Protein AF-A0A3M1RYX1-F1 (afdb_monomer_lite)

Foldseek 3Di:
DDPDDDDPVNVVVCPVVVVVVVVVVVVPPPCPDDPDDDDDDDDDDDPPDDPVVQVDDPDDDDRDDHHPVCVVCPVVD

Secondary structure (DSSP, 8-state):
----PPPHHHHHHHHHHHHHHHHHHTTS-TT----PPP--------TT---HHHHS-SSSSS--S--GGGGGGGGG-

pLDDT: mean 80.67, std 10.32, range [51.34, 93.25]

Radius of gyration: 31.61 Å; chains: 1; bounding box: 72×39×66 Å

Sequence (77 aa):
MKRKHLSRRTVLRGLGTALFLPWLDAMRPAFGAEAKPPLRLVFFYVPNGIHMPAWRPKEDGPLGTLPSSLAPLAEFK

Structure (mmCIF, N/CA/C/O backbone):
data_AF-A0A3M1RYX1-F1
#
_entry.id   AF-A0A3M1RYX1-F1
#
loop_
_atom_site.group_PDB
_atom_site.id
_atom_site.type_symbol
_atom_site.label_atom_id
_atom_site.label_alt_id
_atom_site.label_comp_id
_atom_site.label_asym_id
_atom_site.label_entity_id
_atom_site.label_seq_id
_atom_site.pdbx_PDB_ins_code
_atom_site.Cartn_x
_atom_site.Cartn_y
_atom_site.Cartn_z
_atom_site.occupancy
_atom_site.B_iso_or_equiv
_atom_site.auth_seq_id
_atom_site.auth_comp_id
_atom_site.auth_asym_id
_atom_site.auth_atom_id
_atom_site.pdbx_PDB_model_num
ATOM 1 N N . MET A 1 1 ? -52.758 -24.651 32.642 1.00 51.34 1 MET A N 1
ATOM 2 C CA . MET A 1 1 ? -51.469 -23.922 32.546 1.00 51.34 1 MET A CA 1
ATOM 3 C C . MET A 1 1 ? -50.637 -24.220 33.796 1.00 51.34 1 MET A C 1
ATOM 5 O O . MET A 1 1 ? -51.047 -23.822 34.879 1.00 51.34 1 MET A O 1
ATOM 9 N N . LYS A 1 2 ? -49.529 -24.974 33.709 1.00 52.56 2 LYS A N 1
ATOM 10 C CA . LYS A 1 2 ? -48.677 -25.240 34.888 1.00 52.56 2 LYS A CA 1
ATOM 11 C C . LYS A 1 2 ? -47.853 -23.988 35.210 1.00 52.56 2 LYS A C 1
ATOM 13 O O . LYS A 1 2 ? -47.046 -23.568 34.384 1.00 52.56 2 LYS A O 1
ATOM 18 N N . ARG A 1 3 ? -48.042 -23.403 36.399 1.00 59.75 3 ARG A N 1
ATOM 19 C CA . ARG A 1 3 ? -47.187 -22.319 36.912 1.00 59.75 3 ARG A CA 1
ATOM 20 C C . ARG A 1 3 ? -45.795 -22.887 37.190 1.00 59.75 3 ARG A C 1
ATOM 22 O O . ARG A 1 3 ? -45.596 -23.591 38.175 1.00 59.75 3 ARG A O 1
ATOM 29 N N . LYS A 1 4 ? -44.837 -22.614 36.302 1.00 70.50 4 LYS A N 1
ATOM 30 C CA . LYS A 1 4 ? -43.423 -22.916 36.547 1.00 70.50 4 LYS A CA 1
ATOM 31 C C . LYS A 1 4 ? -42.881 -21.867 37.520 1.00 70.50 4 LYS A C 1
ATOM 33 O O . LYS A 1 4 ? -42.637 -20.733 37.124 1.00 70.50 4 LYS A O 1
ATOM 38 N N . HIS A 1 5 ? -42.728 -22.231 38.791 1.00 78.56 5 HIS A N 1
ATOM 39 C CA . HIS A 1 5 ? -42.026 -21.399 39.766 1.00 78.56 5 HIS A CA 1
ATOM 40 C C . HIS A 1 5 ? -40.521 -21.648 39.654 1.00 78.56 5 HIS A C 1
ATOM 42 O O . HIS A 1 5 ? -40.046 -22.754 39.902 1.00 78.56 5 HIS A O 1
ATOM 48 N N . LEU A 1 6 ? -39.768 -20.615 39.276 1.00 79.88 6 LEU A N 1
ATOM 49 C CA . LEU A 1 6 ? -38.312 -20.627 39.377 1.00 79.88 6 LEU A CA 1
ATOM 50 C C . LEU A 1 6 ? -37.910 -20.367 40.831 1.00 79.88 6 LEU A C 1
ATOM 52 O O . LEU A 1 6 ? -38.449 -19.473 41.486 1.00 79.88 6 LEU A O 1
ATOM 56 N N . SER A 1 7 ? -36.959 -21.147 41.346 1.00 86.06 7 SER A N 1
ATOM 57 C CA . SER A 1 7 ? -36.424 -20.911 42.687 1.00 86.06 7 SER A CA 1
ATOM 58 C C . SER A 1 7 ? -35.643 -19.591 42.716 1.00 86.06 7 SER A C 1
ATOM 60 O O . SER A 1 7 ? -34.929 -19.266 41.764 1.00 86.06 7 SER A O 1
ATOM 62 N N . ARG A 1 8 ? -35.714 -18.845 43.830 1.00 85.50 8 ARG A N 1
ATOM 63 C CA . ARG A 1 8 ? -34.929 -17.605 44.024 1.00 85.50 8 ARG A CA 1
ATOM 64 C C . ARG A 1 8 ? -33.432 -17.834 43.788 1.00 85.50 8 ARG A C 1
ATOM 66 O O . ARG A 1 8 ? -32.755 -16.991 43.214 1.00 85.50 8 ARG A O 1
ATOM 73 N N . ARG A 1 9 ? -32.930 -19.014 44.164 1.00 86.12 9 ARG A N 1
ATOM 74 C CA . ARG A 1 9 ? -31.537 -19.425 43.955 1.00 86.12 9 ARG A CA 1
ATOM 75 C C . ARG A 1 9 ? -31.173 -19.521 42.472 1.00 86.12 9 ARG A C 1
ATOM 77 O O . ARG A 1 9 ? -30.083 -19.108 42.098 1.00 86.12 9 ARG A O 1
ATOM 84 N N . THR A 1 10 ? -32.080 -20.028 41.638 1.00 85.19 10 THR A N 1
ATOM 85 C CA . THR A 1 10 ? -31.899 -20.105 40.179 1.00 85.19 10 THR A CA 1
ATOM 86 C C . THR A 1 10 ? -31.823 -18.710 39.561 1.00 85.19 10 THR A C 1
ATOM 88 O O . THR A 1 10 ? -30.948 -18.459 38.740 1.00 85.19 10 THR A O 1
ATOM 91 N N . VAL A 1 11 ? -32.684 -17.789 40.006 1.00 85.25 11 VAL A N 1
ATOM 92 C CA . VAL A 1 11 ? -32.676 -16.390 39.547 1.00 85.25 11 VAL A CA 1
ATOM 93 C C . VAL A 1 11 ? -31.365 -15.697 39.926 1.00 85.25 11 VAL A C 1
ATOM 95 O O . VAL A 1 11 ? -30.711 -15.111 39.070 1.00 85.25 11 VAL A O 1
ATOM 98 N N . LEU A 1 12 ? -30.923 -15.834 41.179 1.00 87.31 12 LEU A N 1
ATOM 99 C CA . LEU A 1 12 ? -29.675 -15.221 41.647 1.00 87.31 12 LEU A CA 1
ATOM 100 C C . LEU A 1 12 ? -28.428 -15.799 40.958 1.00 87.31 12 LEU A C 1
ATOM 102 O O . LEU A 1 12 ? -27.484 -15.059 40.703 1.00 87.31 12 LEU A O 1
ATOM 106 N N . ARG A 1 13 ? -28.426 -17.093 40.602 1.00 81.75 13 ARG A N 1
ATOM 107 C CA . ARG A 1 13 ? -27.328 -17.715 39.836 1.00 81.75 13 ARG A CA 1
ATOM 108 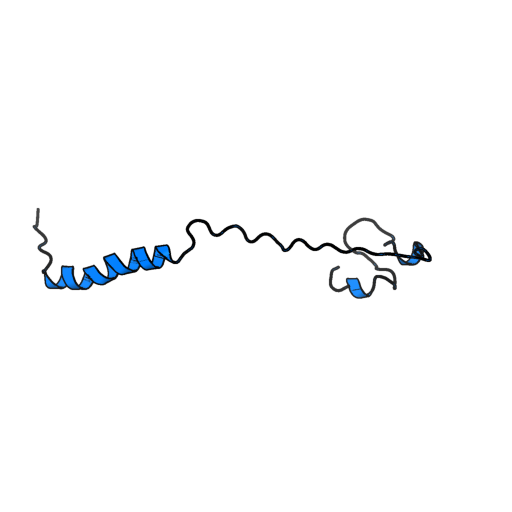C C . ARG A 1 13 ? -27.216 -17.183 38.402 1.00 81.75 13 ARG A C 1
ATOM 110 O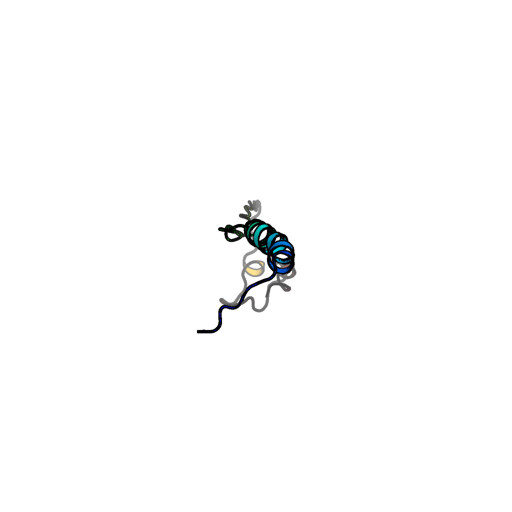 O . ARG A 1 13 ? -26.108 -17.126 37.887 1.00 81.75 13 ARG A O 1
ATOM 117 N N . GLY A 1 14 ? -28.332 -16.814 37.770 1.00 82.44 14 GLY A N 1
ATOM 118 C CA . GLY A 1 14 ? -28.357 -16.276 36.402 1.00 82.44 14 GLY A CA 1
ATOM 119 C C . GLY A 1 14 ? -28.207 -14.754 36.308 1.00 82.44 14 GLY A C 1
ATOM 120 O O . GLY A 1 14 ? -27.955 -14.231 35.228 1.00 82.44 14 GLY A O 1
ATOM 121 N N . LEU A 1 15 ? -28.347 -14.029 37.424 1.00 84.44 15 LEU A N 1
ATOM 122 C CA . LEU A 1 15 ? -28.281 -12.564 37.425 1.00 84.44 15 LEU A CA 1
ATOM 123 C C . LEU A 1 15 ? -26.891 -12.052 37.016 1.00 84.44 15 LEU A C 1
ATOM 125 O O . LEU A 1 15 ? -26.789 -11.090 36.264 1.00 84.44 15 LEU A O 1
ATOM 129 N N . GLY A 1 16 ? -25.826 -12.727 37.459 1.00 78.50 16 GLY A N 1
ATOM 130 C CA . GLY A 1 16 ? -24.457 -12.372 37.082 1.00 78.50 16 GLY A CA 1
ATOM 131 C C . GLY A 1 16 ? -24.238 -12.462 35.571 1.00 78.50 16 GLY A C 1
ATOM 132 O O . GLY A 1 16 ? -23.805 -11.499 34.951 1.00 78.50 16 GLY A O 1
ATOM 133 N N . THR A 1 17 ? -24.609 -13.580 34.947 1.00 79.69 17 THR A N 1
ATOM 134 C CA . THR A 1 17 ? -24.458 -13.752 33.495 1.00 79.69 17 THR A CA 1
ATOM 135 C C . THR A 1 17 ? -25.320 -12.777 32.694 1.00 79.69 17 THR A C 1
ATOM 137 O O . THR A 1 17 ? -24.856 -12.276 31.677 1.00 79.69 17 THR A O 1
ATOM 140 N N . ALA A 1 18 ? -26.525 -12.439 33.163 1.00 80.38 18 ALA A N 1
ATOM 141 C CA . ALA A 1 18 ? -27.388 -11.459 32.500 1.00 80.38 18 ALA A CA 1
ATOM 142 C C . ALA A 1 18 ? -26.836 -10.021 32.535 1.00 80.38 18 ALA A C 1
ATOM 144 O O . ALA A 1 18 ? -27.129 -9.245 31.631 1.00 80.38 18 ALA A O 1
ATOM 145 N N . LEU A 1 19 ? -26.044 -9.667 33.553 1.00 78.62 19 LEU A N 1
ATOM 146 C CA . LEU A 1 19 ? -25.426 -8.342 33.680 1.00 78.62 19 LEU A CA 1
ATOM 147 C C . LEU A 1 19 ? -24.048 -8.268 33.006 1.00 78.62 19 LEU A C 1
ATOM 149 O O . LEU A 1 19 ? -23.725 -7.263 32.378 1.00 78.62 19 LEU A O 1
ATOM 153 N N . PHE A 1 20 ? -23.243 -9.331 33.102 1.00 77.81 20 PHE A N 1
ATOM 154 C CA . PHE A 1 20 ? -21.898 -9.362 32.521 1.00 77.81 20 PHE A CA 1
ATOM 155 C C . PHE A 1 20 ? -21.895 -9.606 31.007 1.00 77.81 20 PHE A C 1
ATOM 157 O O . PHE A 1 20 ? -21.018 -9.087 30.324 1.00 77.81 20 PHE A O 1
ATOM 164 N N . LEU A 1 21 ? -22.856 -10.361 30.459 1.00 72.12 21 LEU A N 1
ATOM 165 C CA . LEU A 1 21 ? -22.887 -10.675 29.025 1.00 72.12 21 LEU A CA 1
ATOM 166 C C . LEU A 1 21 ? -23.105 -9.432 28.130 1.00 72.12 21 LEU A C 1
ATOM 168 O O . LEU A 1 21 ? -22.349 -9.280 27.174 1.00 72.12 21 LEU A O 1
ATOM 172 N N . PRO A 1 22 ? -24.027 -8.496 28.441 1.00 67.81 22 PRO A N 1
ATOM 173 C CA . PRO A 1 22 ? -24.145 -7.231 27.707 1.00 67.81 22 PRO A CA 1
ATOM 174 C C . PRO A 1 22 ? -22.906 -6.341 27.844 1.00 67.81 22 PRO A C 1
ATOM 176 O O . PRO A 1 22 ? -22.524 -5.664 26.895 1.00 67.81 22 PRO A O 1
ATOM 179 N N . TRP A 1 23 ? -22.256 -6.351 29.015 1.00 70.38 23 TRP A N 1
ATOM 180 C CA . TRP A 1 23 ? -21.019 -5.598 29.236 1.00 70.38 23 TRP A CA 1
ATOM 181 C C . TRP A 1 23 ? -19.860 -6.152 28.401 1.00 70.38 23 TRP A C 1
ATOM 183 O O . TRP A 1 23 ? -19.057 -5.388 27.876 1.00 70.38 23 TRP A O 1
ATOM 193 N N . LEU A 1 24 ? -19.798 -7.476 28.226 1.00 66.88 24 LEU A N 1
ATOM 194 C CA . LEU A 1 24 ? -18.829 -8.130 27.348 1.00 66.88 24 LEU A CA 1
ATOM 195 C C . LEU A 1 24 ? -19.090 -7.800 25.870 1.00 66.88 24 LEU A C 1
ATOM 197 O O . LEU A 1 24 ? -18.147 -7.564 25.120 1.00 66.88 24 LEU A O 1
ATOM 201 N N . ASP A 1 25 ? -20.357 -7.737 25.456 1.00 63.59 25 ASP A N 1
ATOM 202 C CA . ASP A 1 25 ? -20.721 -7.344 24.089 1.00 63.59 25 ASP A CA 1
ATOM 203 C C . ASP A 1 25 ? -20.393 -5.861 23.825 1.00 63.59 25 ASP A C 1
ATOM 205 O O . ASP A 1 25 ? -19.948 -5.503 22.738 1.00 63.59 25 ASP A O 1
ATOM 209 N N . ALA A 1 26 ? -20.477 -5.007 24.853 1.00 66.88 26 ALA A N 1
ATOM 210 C CA . ALA A 1 26 ? -20.053 -3.607 24.790 1.00 66.88 26 ALA A CA 1
ATOM 211 C C . ALA A 1 26 ? -18.526 -3.416 24.654 1.00 66.88 26 ALA A C 1
ATOM 213 O O . ALA A 1 26 ? -18.079 -2.330 24.283 1.00 66.88 26 ALA A O 1
ATOM 214 N N . MET A 1 27 ? -17.715 -4.451 24.918 1.00 67.25 27 MET A N 1
ATOM 215 C CA . MET A 1 27 ? -16.267 -4.428 24.655 1.00 67.25 27 MET A CA 1
ATOM 216 C C . MET A 1 27 ? -15.931 -4.701 23.184 1.00 67.25 27 MET A C 1
ATOM 218 O O . MET A 1 27 ? -14.775 -4.558 22.781 1.00 67.25 27 MET A O 1
ATOM 222 N N . ARG A 1 28 ? -16.919 -5.069 22.359 1.00 61.78 28 ARG A N 1
ATOM 223 C CA . ARG A 1 28 ? -16.770 -5.063 20.905 1.00 61.78 28 ARG A CA 1
ATOM 224 C C . ARG A 1 28 ? -17.100 -3.653 20.417 1.00 61.78 28 ARG A C 1
ATOM 226 O O . ARG A 1 28 ? -18.178 -3.148 20.725 1.00 61.78 28 ARG A O 1
ATOM 233 N N . PRO A 1 29 ? -16.214 -2.989 19.659 1.00 64.12 29 PRO A N 1
ATOM 234 C CA . PRO A 1 29 ? -16.541 -1.691 19.091 1.00 64.12 29 PRO A CA 1
ATOM 235 C C . PRO A 1 29 ? -17.778 -1.839 18.193 1.00 64.12 29 PRO A C 1
ATOM 237 O O . PRO A 1 29 ? -17.719 -2.506 17.162 1.00 64.12 29 PRO A O 1
ATOM 240 N N . ALA A 1 30 ? -18.897 -1.223 18.596 1.00 64.75 30 ALA A N 1
ATOM 241 C CA . ALA A 1 30 ? -20.181 -1.267 17.882 1.00 64.75 30 ALA A CA 1
ATOM 242 C C . ALA A 1 30 ? -20.069 -0.764 16.429 1.00 64.75 30 ALA A C 1
ATOM 244 O O . ALA A 1 30 ? -20.837 -1.161 15.559 1.00 64.75 30 ALA A O 1
ATOM 245 N N . PHE A 1 31 ? -19.057 0.069 16.182 1.00 60.88 31 PHE A N 1
ATOM 246 C CA . PHE A 1 31 ? -18.608 0.528 14.878 1.00 60.88 31 PHE A CA 1
ATOM 247 C C . PHE A 1 31 ? -17.084 0.430 14.858 1.00 60.88 31 PHE A C 1
ATOM 249 O O . PHE A 1 31 ? -16.379 1.418 15.057 1.00 60.88 31 PHE A O 1
ATOM 256 N N . GLY A 1 32 ? -16.545 -0.779 14.705 1.00 60.62 32 GLY A N 1
ATOM 257 C CA . GLY A 1 32 ? -15.144 -0.915 14.325 1.00 60.62 32 GLY A CA 1
ATOM 258 C C . GLY A 1 32 ? -14.960 -0.182 13.001 1.00 60.62 32 GLY A C 1
ATOM 259 O O . GLY A 1 32 ? -15.488 -0.628 11.986 1.00 60.62 32 GLY A O 1
ATOM 260 N N . ALA A 1 33 ? -14.293 0.973 13.020 1.00 65.06 33 ALA A N 1
ATOM 261 C CA . ALA A 1 33 ? -13.949 1.667 11.791 1.00 65.06 33 ALA A CA 1
ATOM 262 C C . ALA A 1 33 ? -13.176 0.685 10.910 1.00 65.06 33 ALA A C 1
ATOM 264 O O . ALA A 1 33 ? -12.216 0.064 11.374 1.00 65.06 33 ALA A O 1
ATOM 265 N N . GLU A 1 34 ? -13.620 0.521 9.666 1.00 70.69 34 GLU A N 1
ATOM 266 C CA . GLU A 1 34 ? -12.916 -0.301 8.694 1.00 70.69 34 GLU A CA 1
ATOM 267 C C . GLU A 1 34 ? -11.458 0.167 8.658 1.00 70.69 34 GLU A C 1
ATOM 269 O O . GLU A 1 34 ? -11.186 1.366 8.516 1.00 70.69 34 GLU A O 1
ATOM 274 N N . ALA A 1 35 ? -10.523 -0.752 8.907 1.00 73.19 35 ALA A N 1
ATOM 275 C CA . ALA A 1 35 ? -9.117 -0.407 9.019 1.00 73.19 35 ALA A CA 1
ATOM 276 C C . ALA A 1 35 ? -8.643 0.126 7.664 1.00 73.19 35 ALA A C 1
ATOM 278 O O . ALA A 1 35 ? -8.406 -0.638 6.729 1.00 73.19 35 ALA A O 1
ATOM 279 N N . LYS A 1 36 ? -8.537 1.452 7.539 1.00 80.50 36 LYS A N 1
ATOM 280 C CA . LYS A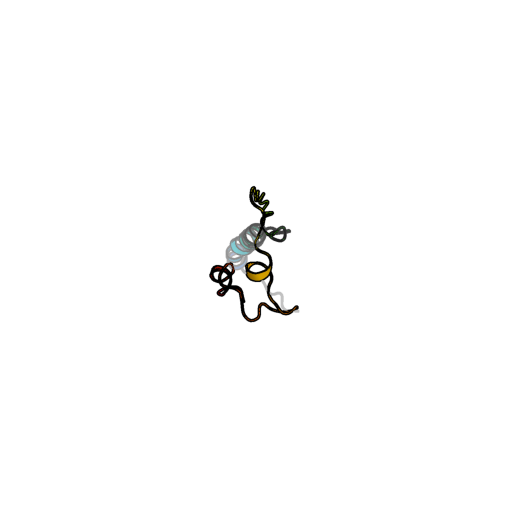 1 36 ? -8.035 2.066 6.312 1.00 80.50 36 LYS A CA 1
ATOM 281 C C . LYS A 1 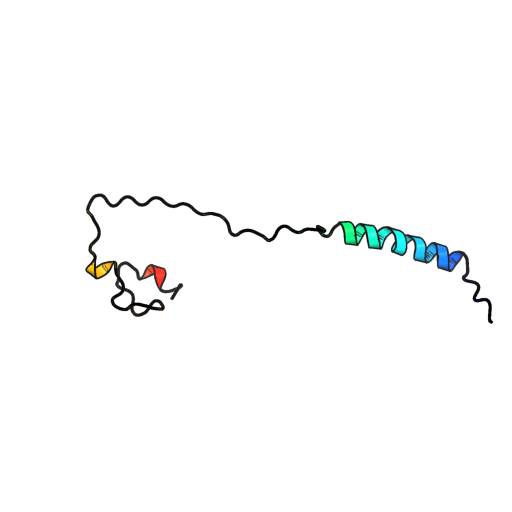36 ? -6.572 1.657 6.139 1.00 80.50 36 LYS A C 1
ATOM 283 O O . LYS A 1 36 ? -5.800 1.794 7.094 1.00 80.50 36 LYS A O 1
ATOM 288 N N . PRO A 1 37 ? -6.168 1.180 4.949 1.00 84.19 37 PRO A N 1
ATOM 289 C CA . PRO A 1 37 ? -4.766 0.913 4.687 1.00 84.19 37 PRO A CA 1
ATOM 290 C C . PRO A 1 37 ? -3.950 2.197 4.914 1.00 84.19 37 PRO A C 1
ATOM 292 O O . PRO A 1 37 ? -4.442 3.298 4.641 1.00 84.19 37 PRO A O 1
ATOM 295 N N . PRO A 1 38 ? -2.716 2.090 5.433 1.00 87.69 38 PRO A N 1
ATOM 296 C CA . PRO A 1 38 ? -1.897 3.257 5.722 1.00 87.69 38 PRO A CA 1
ATOM 297 C C . PRO A 1 38 ? -1.599 4.026 4.432 1.00 87.69 38 PRO A C 1
ATOM 299 O O . PRO A 1 38 ? -1.103 3.454 3.460 1.00 87.69 38 PRO A O 1
ATOM 302 N N . LEU A 1 39 ? -1.864 5.333 4.435 1.00 90.62 39 LEU A N 1
ATOM 303 C CA . LEU A 1 39 ? -1.506 6.210 3.324 1.00 90.62 39 LEU A CA 1
ATOM 304 C C . LEU A 1 39 ? 0.021 6.392 3.314 1.00 90.62 39 LEU A C 1
ATOM 306 O O . LEU A 1 39 ? 0.585 6.930 4.266 1.00 90.62 39 LEU A O 1
ATOM 310 N N . ARG A 1 40 ? 0.699 5.927 2.259 1.00 92.06 40 ARG A N 1
ATOM 311 C CA . ARG A 1 40 ? 2.159 6.040 2.105 1.00 92.06 40 ARG A CA 1
ATOM 312 C C . ARG A 1 40 ? 2.483 7.025 0.987 1.00 92.06 40 ARG A C 1
ATOM 314 O O . ARG A 1 40 ? 1.983 6.876 -0.122 1.00 92.06 40 ARG A O 1
ATOM 321 N N . LEU A 1 41 ? 3.330 8.008 1.282 1.00 93.25 41 LEU A N 1
ATOM 322 C CA . LEU A 1 41 ? 3.817 9.001 0.325 1.00 93.25 41 LEU A CA 1
ATOM 323 C C . LEU A 1 41 ? 5.314 8.791 0.103 1.00 93.25 41 LEU A C 1
ATOM 325 O O . LEU A 1 41 ? 6.063 8.660 1.070 1.00 93.25 41 LEU A O 1
ATOM 329 N N . VAL A 1 42 ? 5.748 8.778 -1.158 1.00 91.50 42 VAL A N 1
ATOM 330 C CA . VAL A 1 42 ? 7.166 8.678 -1.518 1.00 91.50 42 VAL A CA 1
ATOM 331 C C . VAL A 1 42 ? 7.494 9.705 -2.595 1.00 91.50 42 VAL A C 1
ATOM 333 O O . VAL A 1 42 ? 6.771 9.824 -3.582 1.00 91.50 42 VAL A O 1
ATOM 336 N N . PHE A 1 43 ? 8.599 10.423 -2.406 1.00 91.62 43 PHE A N 1
ATOM 337 C CA . PHE A 1 43 ? 9.172 11.320 -3.403 1.00 91.62 43 PHE A CA 1
ATOM 338 C C . PHE A 1 43 ? 10.452 10.699 -3.951 1.00 91.62 43 PHE A C 1
ATOM 340 O O . PHE A 1 43 ? 11.351 10.351 -3.188 1.00 91.62 43 PHE A O 1
ATOM 347 N N . PHE A 1 44 ? 10.541 10.588 -5.274 1.00 87.19 44 PHE A N 1
ATOM 348 C CA . PHE A 1 44 ? 11.743 10.133 -5.960 1.00 87.19 44 PHE A CA 1
ATOM 349 C C . PHE A 1 44 ? 12.299 11.268 -6.807 1.00 87.19 44 PHE A C 1
ATOM 351 O O . PHE A 1 44 ? 11.573 11.894 -7.578 1.00 87.19 44 PHE A O 1
ATOM 358 N N . TYR A 1 45 ? 13.597 11.512 -6.671 1.00 90.94 45 TYR A N 1
ATOM 359 C CA . TYR A 1 45 ? 14.334 12.448 -7.505 1.00 90.94 45 TYR A CA 1
ATOM 360 C C . TYR A 1 45 ? 15.358 11.678 -8.331 1.00 90.94 45 TYR A C 1
ATOM 362 O O . TYR A 1 45 ? 16.127 10.886 -7.786 1.00 90.94 45 TYR A O 1
ATOM 370 N N . VAL A 1 46 ? 15.358 11.902 -9.645 1.00 89.62 46 VAL A N 1
ATOM 371 C CA . VAL A 1 46 ? 16.244 11.203 -10.581 1.00 89.62 46 VAL A CA 1
ATOM 372 C C . VAL A 1 46 ? 17.073 12.235 -11.353 1.00 89.62 46 VAL A C 1
ATOM 374 O O . VAL A 1 46 ? 16.653 12.671 -12.424 1.00 89.62 46 VAL A O 1
ATOM 377 N N . PRO A 1 47 ? 18.242 12.648 -10.828 1.00 90.12 47 PRO A N 1
ATOM 378 C CA . PRO A 1 47 ? 19.007 13.773 -11.377 1.00 90.12 47 PRO A CA 1
ATOM 379 C C . PRO A 1 47 ? 19.528 13.527 -12.797 1.00 90.12 47 PRO A C 1
ATOM 381 O O . PRO A 1 47 ? 19.627 14.458 -13.586 1.00 90.12 47 PRO A O 1
ATOM 384 N N . ASN A 1 48 ? 19.837 12.271 -13.128 1.00 91.12 48 ASN A N 1
ATOM 385 C CA . ASN A 1 48 ? 20.472 11.891 -14.394 1.00 91.12 48 ASN A CA 1
ATOM 386 C C . ASN A 1 48 ? 19.495 11.240 -15.390 1.00 91.12 48 ASN A C 1
ATOM 388 O O . ASN A 1 48 ? 19.916 10.708 -16.414 1.00 91.12 48 ASN A O 1
ATOM 392 N N . GLY A 1 49 ? 18.194 11.248 -15.086 1.00 88.19 49 GLY A N 1
ATOM 393 C CA . GLY A 1 49 ? 17.188 10.519 -15.856 1.00 88.19 49 GLY A CA 1
ATOM 394 C C . GLY A 1 49 ? 17.230 9.001 -15.648 1.00 88.19 49 GLY A C 1
ATOM 395 O O . GLY A 1 49 ? 18.023 8.462 -14.877 1.00 88.19 49 GLY A O 1
ATOM 396 N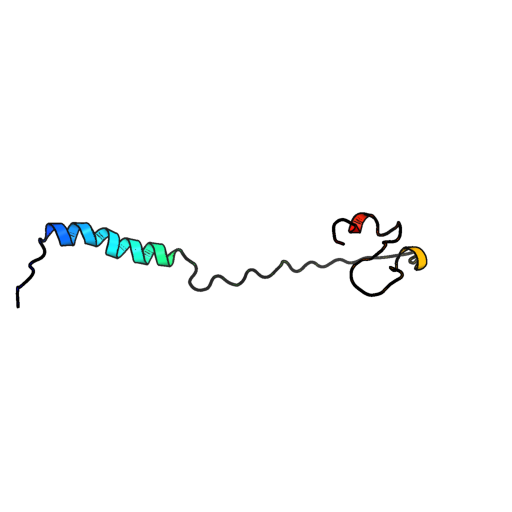 N . ILE A 1 50 ? 16.315 8.306 -16.322 1.00 90.19 50 ILE A N 1
ATOM 397 C CA . ILE A 1 50 ? 16.133 6.857 -16.214 1.00 90.19 50 ILE A CA 1
ATOM 398 C C . ILE A 1 50 ? 16.444 6.214 -17.564 1.00 90.19 50 ILE A C 1
ATOM 400 O O . ILE A 1 50 ? 15.946 6.655 -18.602 1.00 90.19 50 ILE A O 1
ATOM 404 N N . HIS A 1 51 ? 17.209 5.121 -17.558 1.00 90.94 51 HIS A N 1
ATOM 405 C CA . HIS A 1 51 ? 17.388 4.299 -18.750 1.00 90.94 51 HIS A CA 1
ATOM 406 C C . HIS A 1 51 ? 16.119 3.477 -19.034 1.00 90.94 51 HIS A C 1
ATOM 408 O O . HIS A 1 51 ? 15.953 2.356 -18.550 1.00 90.94 51 HIS A O 1
ATOM 414 N N . MET A 1 52 ? 15.210 4.052 -19.827 1.00 89.69 52 MET A N 1
ATOM 415 C CA . MET A 1 52 ? 13.873 3.504 -20.097 1.00 89.69 52 MET A CA 1
ATOM 416 C C . MET A 1 52 ? 13.836 2.038 -20.565 1.00 89.69 52 MET A C 1
ATOM 418 O O . MET A 1 52 ? 12.960 1.320 -20.078 1.00 89.69 52 MET A O 1
ATOM 422 N N . PRO A 1 53 ? 14.762 1.544 -21.418 1.00 87.56 53 PRO A N 1
ATOM 423 C CA . PRO A 1 53 ? 14.780 0.135 -21.827 1.00 87.56 53 PRO A CA 1
ATOM 424 C C . PRO A 1 53 ? 14.970 -0.858 -20.675 1.00 87.56 53 PRO A C 1
ATOM 426 O O . PRO A 1 53 ? 14.502 -1.989 -20.763 1.00 87.56 53 PRO A O 1
ATOM 429 N N . ALA A 1 54 ? 15.648 -0.449 -19.599 1.00 88.00 54 ALA A N 1
ATOM 430 C CA . ALA A 1 54 ? 15.832 -1.275 -18.409 1.00 88.00 54 ALA A CA 1
ATOM 431 C C . ALA A 1 54 ? 14.786 -0.997 -17.321 1.00 88.00 54 ALA A C 1
ATOM 433 O O . ALA A 1 54 ? 14.741 -1.746 -16.352 1.00 88.00 54 ALA A O 1
ATOM 434 N N . TRP A 1 55 ? 13.975 0.057 -17.454 1.00 87.75 55 TRP A N 1
ATOM 435 C CA . TRP A 1 55 ? 13.003 0.496 -16.446 1.00 87.75 55 TRP A CA 1
ATOM 436 C C . TRP A 1 55 ? 11.566 0.081 -16.756 1.00 87.75 55 TRP A C 1
ATOM 438 O O . TRP A 1 55 ? 10.795 -0.183 -15.840 1.00 87.75 55 TRP A O 1
ATOM 448 N N . ARG A 1 56 ? 11.174 0.037 -18.034 1.00 88.06 56 ARG A N 1
ATOM 449 C CA . ARG A 1 56 ? 9.822 -0.373 -18.429 1.00 88.06 56 ARG A CA 1
ATOM 450 C C . ARG A 1 56 ? 9.774 -1.873 -18.736 1.00 88.06 56 ARG A C 1
ATOM 452 O O . ARG A 1 56 ? 10.597 -2.343 -19.523 1.00 88.06 56 ARG A O 1
ATOM 459 N N . PRO A 1 57 ? 8.806 -2.620 -18.175 1.00 87.06 57 PRO A N 1
ATOM 460 C CA . PRO A 1 57 ? 8.436 -3.931 -18.700 1.00 87.06 57 PRO A CA 1
ATOM 461 C C . PRO A 1 57 ? 8.072 -3.837 -20.190 1.00 87.06 57 PRO A C 1
ATOM 463 O O . PRO A 1 57 ? 7.600 -2.798 -20.651 1.00 87.06 57 PRO A O 1
ATOM 466 N N . LYS A 1 58 ? 8.329 -4.905 -20.954 1.00 84.50 58 LYS A N 1
ATOM 467 C CA . LYS A 1 58 ? 8.106 -4.920 -22.414 1.00 84.50 58 LYS A CA 1
ATOM 468 C C . LYS A 1 58 ? 6.647 -5.123 -22.817 1.00 84.50 58 LYS A C 1
ATOM 470 O O . LYS A 1 58 ? 6.275 -4.742 -23.920 1.00 84.50 58 LYS A O 1
ATOM 475 N N . GLU A 1 59 ? 5.875 -5.764 -21.953 1.00 84.31 59 GLU A N 1
ATOM 476 C CA . GLU A 1 59 ? 4.493 -6.153 -22.206 1.00 84.31 59 GLU A CA 1
ATOM 477 C C . GLU A 1 59 ? 3.589 -5.512 -21.156 1.00 84.31 59 GLU A C 1
ATOM 479 O O . GLU A 1 59 ? 3.980 -5.380 -19.992 1.00 84.31 59 GLU A O 1
ATOM 484 N N . ASP A 1 60 ? 2.389 -5.130 -21.584 1.00 82.56 60 ASP A N 1
ATOM 485 C CA . ASP A 1 60 ? 1.336 -4.641 -20.701 1.00 82.56 60 ASP A CA 1
ATOM 486 C C . ASP A 1 60 ? 0.608 -5.823 -20.042 1.00 82.56 60 ASP A C 1
ATOM 488 O O . ASP A 1 60 ? 0.383 -6.857 -20.672 1.00 82.56 60 ASP A O 1
ATOM 492 N N . GLY A 1 61 ? 0.199 -5.667 -18.780 1.00 81.94 61 GLY A N 1
ATOM 493 C CA . GLY A 1 61 ? -0.519 -6.700 -18.024 1.00 81.94 61 GLY A CA 1
ATOM 494 C C . GLY A 1 61 ? 0.158 -7.061 -16.695 1.00 81.94 61 GLY A C 1
ATOM 495 O O . GLY A 1 61 ? 0.943 -6.265 -16.172 1.00 81.94 61 GLY A O 1
ATOM 496 N N . PRO A 1 62 ? -0.164 -8.233 -16.109 1.00 81.44 62 PRO A N 1
ATOM 497 C CA . PRO A 1 62 ? 0.515 -8.750 -14.919 1.00 81.44 62 PRO A CA 1
ATOM 498 C C . PRO A 1 62 ? 2.031 -8.799 -15.130 1.00 81.44 62 PRO A C 1
ATOM 500 O O . PRO A 1 62 ? 2.483 -8.999 -16.258 1.00 81.44 62 PRO A O 1
ATOM 503 N N . LEU A 1 63 ? 2.821 -8.623 -14.064 1.00 80.81 63 LEU A N 1
ATOM 504 C CA . LEU A 1 63 ? 4.276 -8.491 -14.177 1.00 80.81 63 LEU A CA 1
ATOM 505 C C . LEU A 1 63 ? 4.868 -9.717 -14.892 1.00 80.81 63 LEU A C 1
ATOM 507 O O . LEU A 1 63 ? 4.934 -10.812 -14.355 1.00 80.81 63 LEU A O 1
ATOM 511 N N . GLY A 1 64 ? 5.269 -9.550 -16.150 1.00 82.19 64 GLY A N 1
ATOM 512 C CA . GLY A 1 64 ? 5.797 -10.627 -16.982 1.00 82.19 64 GLY A CA 1
ATOM 513 C C . GLY A 1 64 ? 7.266 -10.910 -16.681 1.00 82.19 64 GLY A C 1
ATOM 514 O O . GLY A 1 64 ? 7.665 -11.175 -15.545 1.00 82.19 64 GLY A O 1
ATOM 515 N N . THR A 1 65 ? 8.092 -10.890 -17.720 1.00 85.44 65 THR A N 1
ATOM 516 C CA . THR A 1 65 ? 9.548 -10.926 -17.568 1.00 85.44 65 THR A CA 1
ATOM 517 C C . THR A 1 65 ? 10.044 -9.535 -17.192 1.00 85.44 65 THR A C 1
ATOM 519 O O . THR A 1 65 ? 9.938 -8.595 -17.982 1.00 85.44 65 THR A O 1
ATOM 522 N N . LEU A 1 66 ? 10.579 -9.400 -15.978 1.00 87.94 66 LEU A N 1
ATOM 523 C CA . LEU A 1 66 ? 11.083 -8.128 -15.471 1.00 87.94 66 LEU A CA 1
ATOM 524 C C . LEU A 1 66 ? 12.502 -7.845 -15.994 1.00 87.94 66 LEU A C 1
ATOM 526 O O . LEU A 1 66 ? 13.329 -8.760 -16.059 1.00 87.94 66 LEU A O 1
ATOM 530 N N . PRO A 1 67 ? 12.818 -6.589 -16.353 1.00 88.50 67 PRO A N 1
ATOM 531 C CA . PRO A 1 67 ? 14.189 -6.180 -16.625 1.00 88.50 67 PRO A CA 1
ATOM 532 C C . PRO A 1 67 ? 15.030 -6.214 -15.341 1.00 88.50 67 PRO A C 1
ATOM 534 O O . PRO A 1 67 ? 14.500 -6.154 -14.232 1.00 88.50 67 PRO A O 1
ATOM 537 N N . SER A 1 68 ? 16.357 -6.261 -15.483 1.00 88.62 68 SER A N 1
ATOM 538 C CA . SER A 1 68 ? 17.287 -6.411 -14.351 1.00 88.62 68 SER A CA 1
ATOM 539 C C . SER A 1 68 ? 17.116 -5.350 -13.259 1.00 88.62 68 SER A C 1
ATOM 541 O O . SER A 1 68 ? 17.245 -5.669 -12.081 1.00 88.62 68 SER A O 1
ATOM 543 N N . SER A 1 69 ? 16.774 -4.109 -13.625 1.00 89.44 69 SER A N 1
ATOM 544 C CA . SER A 1 69 ? 16.557 -3.030 -12.650 1.00 89.44 69 SER A CA 1
ATOM 545 C C . SER A 1 69 ? 15.323 -3.247 -11.763 1.00 89.44 69 SER A C 1
ATOM 547 O O . SER A 1 69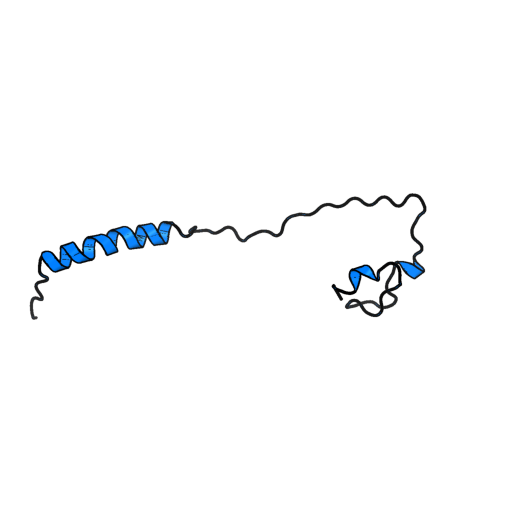 ? 15.269 -2.729 -10.651 1.00 89.44 69 SER A O 1
ATOM 549 N N . LEU A 1 70 ? 14.360 -4.052 -12.227 1.00 90.50 70 LEU A N 1
ATOM 550 C CA . LEU A 1 70 ? 13.135 -4.403 -11.510 1.00 90.50 70 LEU A CA 1
ATOM 551 C C . LEU A 1 70 ? 13.201 -5.804 -10.884 1.00 90.50 70 LEU A C 1
ATOM 553 O O . LEU A 1 70 ? 12.198 -6.272 -10.352 1.00 90.50 70 LEU A O 1
ATOM 557 N N . ALA A 1 71 ? 14.361 -6.472 -10.895 1.00 89.50 71 ALA A N 1
ATOM 558 C CA . ALA A 1 71 ? 14.533 -7.790 -10.282 1.00 89.50 71 ALA A CA 1
ATOM 559 C C . ALA A 1 71 ? 14.068 -7.870 -8.808 1.00 89.50 71 ALA A C 1
ATOM 561 O O . ALA A 1 71 ? 13.454 -8.878 -8.457 1.00 89.50 71 ALA A O 1
ATOM 562 N N . PRO A 1 72 ? 14.251 -6.836 -7.954 1.00 90.31 72 PRO A N 1
ATOM 563 C CA . PRO A 1 72 ? 13.733 -6.858 -6.582 1.00 90.31 72 PRO A CA 1
ATOM 564 C C . PRO A 1 72 ? 12.204 -6.944 -6.479 1.00 90.31 72 PRO A C 1
ATOM 566 O O . PRO A 1 72 ? 11.686 -7.289 -5.424 1.00 90.31 72 PRO A O 1
ATOM 569 N N . LEU A 1 73 ? 11.472 -6.634 -7.554 1.00 88.06 73 LEU A N 1
ATOM 570 C CA . LEU A 1 73 ? 10.013 -6.723 -7.584 1.00 88.06 73 LEU A CA 1
ATOM 571 C C . LEU A 1 73 ? 9.502 -8.118 -7.968 1.00 88.06 73 LEU A C 1
ATOM 573 O O . LEU A 1 73 ? 8.293 -8.320 -8.013 1.00 88.06 73 LEU A O 1
ATOM 577 N N . ALA A 1 74 ? 10.391 -9.081 -8.236 1.00 87.56 74 ALA A N 1
ATOM 578 C CA . ALA A 1 74 ? 10.012 -10.422 -8.680 1.00 87.56 74 ALA A CA 1
ATOM 579 C C . ALA A 1 74 ? 9.158 -11.196 -7.661 1.00 87.56 74 ALA A C 1
ATOM 581 O O . ALA A 1 74 ? 8.351 -12.023 -8.069 1.00 87.56 74 ALA A O 1
ATOM 582 N N . GLU A 1 75 ? 9.301 -10.916 -6.362 1.00 88.62 75 GLU A N 1
ATOM 583 C CA . GLU A 1 75 ? 8.452 -11.504 -5.312 1.00 88.62 75 GLU A CA 1
ATOM 584 C C . GLU A 1 75 ? 6.994 -11.016 -5.392 1.00 88.62 75 GLU A C 1
ATOM 586 O O . GLU A 1 75 ? 6.083 -11.705 -4.946 1.00 88.62 75 GLU A O 1
ATOM 591 N N . PHE A 1 76 ? 6.766 -9.846 -5.994 1.00 82.75 76 PHE A N 1
ATOM 592 C CA . PHE A 1 76 ? 5.449 -9.217 -6.119 1.00 82.75 76 PHE A CA 1
ATOM 593 C C . PHE A 1 76 ? 4.808 -9.428 -7.499 1.00 82.75 76 PHE A C 1
ATOM 595 O O . PHE A 1 76 ? 3.848 -8.728 -7.830 1.00 82.75 76 PHE A O 1
ATOM 602 N N . LYS A 1 77 ? 5.367 -10.331 -8.313 1.00 71.38 77 LYS A N 1
ATOM 603 C CA . LYS A 1 77 ? 4.808 -10.740 -9.604 1.00 71.38 77 LYS A CA 1
ATOM 604 C C . LYS A 1 77 ? 3.477 -11.475 -9.455 1.00 71.38 77 LYS A C 1
ATOM 606 O O . LYS A 1 77 ? 3.376 -12.334 -8.555 1.00 71.38 77 LYS A O 1
#